Protein AF-A0A149VHJ3-F1 (afdb_monomer_lite)

Radius of gyration: 20.37 Å; chains: 1; bounding box: 46×28×52 Å

Organism: NCBI:txid178901

Foldseek 3Di:
DDDDDAQDWDWDQAPVVRDTAIWGWDFAWAADPVNLGIQHGATFTAGPPPRDGRGGDPVCVVSVVVRVVVSVDDDDDDDPPVVLVVLVVVQCVVPVPDDPSVSSVSVVVVD

Secondary structure (DSSP, 8-state):
-PPP-TT-EEEEEETTTTEEEEEEEEEEEEE-TTSS-EEEEEEEEEETTT--EEE--GGGHHHHHHHHHHHS--------HHHHHHHHHHHHHH-TT--HHHHHHHHHHH-

Structure (mmCIF, N/CA/C/O backbone):
data_AF-A0A149VHJ3-F1
#
_entry.id   AF-A0A149VHJ3-F1
#
loop_
_atom_site.group_PDB
_atom_site.id
_atom_site.type_symbol
_atom_site.label_atom_id
_atom_site.label_alt_id
_atom_site.label_comp_id
_atom_site.label_asym_id
_atom_site.label_entity_id
_atom_site.label_seq_id
_atom_site.pdbx_PDB_ins_code
_atom_site.Cartn_x
_atom_site.Cartn_y
_atom_site.Cartn_z
_atom_site.occupancy
_atom_site.B_iso_or_equiv
_atom_site.auth_seq_id
_atom_site.auth_comp_id
_atom_site.auth_asym_id
_atom_site.auth_atom_id
_atom_site.pdbx_PDB_model_num
ATOM 1 N N . MET A 1 1 ? -7.978 16.786 16.244 1.00 59.22 1 MET A N 1
ATOM 2 C CA . MET A 1 1 ? -7.519 15.465 15.761 1.00 59.22 1 MET A CA 1
ATOM 3 C C . MET A 1 1 ? -7.353 14.571 16.984 1.00 59.22 1 MET A C 1
ATOM 5 O O . MET A 1 1 ? -6.743 15.033 17.939 1.00 59.22 1 MET A O 1
ATOM 9 N N . LYS A 1 2 ? -7.968 13.383 17.028 1.00 75.00 2 LYS A N 1
ATOM 10 C CA . LYS A 1 2 ? -7.880 12.484 18.193 1.00 75.00 2 LYS A CA 1
ATOM 11 C C . LYS A 1 2 ? -6.694 11.540 17.981 1.00 75.00 2 LYS A C 1
ATOM 13 O O . LYS A 1 2 ? -6.625 10.904 16.933 1.00 75.00 2 LYS A O 1
ATOM 18 N N . LEU A 1 3 ? -5.744 11.535 18.913 1.00 80.75 3 LEU A N 1
ATOM 19 C CA . LEU A 1 3 ? -4.585 10.640 18.894 1.00 80.75 3 LEU A CA 1
ATOM 20 C C . LEU A 1 3 ? -4.983 9.349 19.615 1.00 80.75 3 LEU A C 1
ATOM 22 O O . LEU A 1 3 ? -5.557 9.431 20.699 1.00 80.75 3 LEU A O 1
ATOM 26 N N . TYR A 1 4 ? -4.705 8.198 19.012 1.00 83.88 4 TYR A N 1
ATOM 27 C CA . TYR A 1 4 ? -4.971 6.889 19.605 1.00 83.88 4 TYR A CA 1
ATOM 28 C C . TYR A 1 4 ? -3.685 6.283 20.161 1.00 83.88 4 TYR A C 1
ATOM 30 O O . TYR A 1 4 ? -2.603 6.503 19.608 1.00 83.88 4 TYR A O 1
ATOM 38 N N . GLN A 1 5 ? -3.812 5.528 21.247 1.00 85.56 5 GLN A N 1
ATOM 39 C CA . GLN A 1 5 ? -2.731 4.758 21.853 1.00 85.56 5 GLN A CA 1
ATOM 40 C C . GLN A 1 5 ? -3.004 3.248 21.758 1.00 85.56 5 GLN A C 1
ATOM 42 O O . GLN A 1 5 ? -4.155 2.829 21.613 1.00 85.56 5 GLN A O 1
ATOM 47 N N . PRO A 1 6 ? -1.961 2.404 21.839 1.00 85.50 6 PRO A N 1
ATOM 48 C CA . PRO A 1 6 ? -2.135 0.960 21.956 1.00 85.50 6 PRO A CA 1
ATOM 49 C C . PRO A 1 6 ? -3.008 0.619 23.168 1.00 85.50 6 PRO A C 1
ATOM 51 O O . PRO A 1 6 ? -2.793 1.142 24.258 1.00 85.50 6 PRO A O 1
ATOM 54 N N . GLY A 1 7 ? -3.993 -0.255 22.977 1.00 86.50 7 GLY A N 1
ATOM 55 C CA . GLY A 1 7 ? -4.973 -0.622 24.001 1.00 86.50 7 GLY A CA 1
ATOM 56 C C . GLY A 1 7 ? -6.236 0.243 24.020 1.00 86.50 7 GLY A C 1
ATOM 57 O O . GLY A 1 7 ? -7.213 -0.144 24.667 1.00 86.50 7 GLY A O 1
ATOM 58 N N . ASP A 1 8 ? -6.278 1.357 23.278 1.00 88.25 8 ASP A N 1
ATOM 59 C CA . ASP A 1 8 ? -7.512 2.125 23.123 1.00 88.25 8 ASP A CA 1
ATOM 60 C C . ASP A 1 8 ? -8.584 1.285 22.424 1.00 88.25 8 ASP A C 1
ATOM 62 O O . ASP A 1 8 ? -8.325 0.565 21.454 1.00 88.25 8 ASP A O 1
ATOM 66 N N . LYS A 1 9 ? -9.825 1.420 22.899 1.00 88.69 9 LYS A N 1
ATOM 67 C CA . LYS A 1 9 ? -10.987 0.758 22.306 1.00 88.69 9 LYS A CA 1
ATOM 68 C C . LYS A 1 9 ? -11.754 1.720 21.415 1.00 88.69 9 LYS A C 1
ATOM 70 O O . LYS A 1 9 ? -12.041 2.860 21.776 1.00 88.69 9 LYS A O 1
ATOM 75 N N . SER A 1 10 ? -12.133 1.229 20.251 1.00 86.88 10 SER A N 1
ATOM 76 C CA . SER A 1 10 ? -13.009 1.897 19.297 1.00 86.88 10 SER A CA 1
ATOM 77 C C . SER A 1 10 ? -14.127 0.949 18.869 1.00 86.88 10 SER A C 1
ATOM 79 O O . SER A 1 10 ? -14.140 -0.226 19.226 1.00 86.88 10 SER A O 1
ATOM 81 N N . ARG A 1 11 ? -15.125 1.475 18.160 1.00 87.88 11 ARG A N 1
ATOM 82 C CA . ARG A 1 11 ? -16.151 0.662 17.508 1.00 87.88 11 ARG A CA 1
ATOM 83 C C . ARG A 1 11 ? -16.053 0.902 16.015 1.00 87.88 11 ARG A C 1
ATOM 85 O O . ARG A 1 11 ? -16.063 2.056 15.590 1.00 87.88 11 ARG A O 1
ATOM 92 N N . ALA A 1 12 ? -15.969 -0.172 15.247 1.00 85.25 12 ALA A N 1
ATOM 93 C CA . ALA A 1 12 ? -15.887 -0.122 13.797 1.00 85.25 12 ALA A CA 1
ATOM 94 C C . ALA A 1 12 ? -16.682 -1.278 13.186 1.00 85.25 12 ALA A C 1
ATOM 96 O O . ALA A 1 12 ? -16.959 -2.283 13.840 1.00 85.25 12 ALA A O 1
ATOM 97 N N . VAL A 1 13 ? -17.072 -1.129 11.923 1.00 87.75 13 VAL A N 1
ATOM 98 C CA . VAL A 1 13 ? -17.707 -2.213 11.170 1.00 87.75 13 VAL A CA 1
ATOM 99 C C . VAL A 1 13 ? -16.599 -3.092 10.607 1.00 87.75 13 VAL A C 1
ATOM 101 O O . VAL A 1 13 ? -15.769 -2.615 9.838 1.00 87.75 13 VAL A O 1
ATOM 104 N N . CYS A 1 14 ? -16.563 -4.363 11.003 1.00 87.31 14 CYS A N 1
ATOM 105 C CA . CYS A 1 14 ? -15.580 -5.300 10.470 1.00 87.31 14 CYS A CA 1
ATOM 106 C C . CYS A 1 14 ? -16.038 -5.813 9.096 1.00 87.31 14 CYS A C 1
ATOM 108 O O . CYS A 1 14 ? -17.135 -6.371 9.016 1.00 87.31 14 CYS A O 1
ATOM 110 N N . PRO A 1 15 ? -15.216 -5.706 8.035 1.00 83.94 15 PRO A N 1
ATOM 111 C CA . PRO A 1 15 ? -15.569 -6.231 6.716 1.00 83.94 15 PRO A CA 1
ATOM 112 C C . PRO A 1 15 ? -15.699 -7.763 6.701 1.00 83.94 15 PRO A C 1
ATOM 114 O O . PRO A 1 15 ? -16.478 -8.294 5.920 1.00 83.94 15 PRO A O 1
ATOM 117 N N . HIS A 1 16 ? -15.003 -8.476 7.596 1.00 85.19 16 HIS A N 1
ATOM 118 C CA . HIS A 1 16 ? -15.096 -9.937 7.704 1.00 85.19 16 HIS A CA 1
ATOM 119 C C . HIS A 1 16 ? -16.333 -10.408 8.476 1.00 85.19 16 HIS A C 1
ATOM 121 O O . HIS A 1 16 ? -16.956 -11.393 8.095 1.00 85.19 16 HIS A O 1
ATOM 127 N N . CYS A 1 17 ? -16.696 -9.722 9.563 1.00 83.19 17 CYS A N 1
ATOM 128 C CA . CYS A 1 17 ? -17.842 -10.110 10.391 1.00 83.19 17 CYS A CA 1
ATOM 129 C C . CYS A 1 17 ? -19.160 -9.453 9.950 1.00 83.19 17 CYS A C 1
ATOM 131 O O . CYS A 1 17 ? -20.209 -9.804 10.484 1.00 83.19 17 CYS A O 1
ATOM 133 N N . ALA A 1 18 ? -19.105 -8.471 9.040 1.00 85.81 18 ALA A N 1
ATOM 134 C CA . ALA A 1 18 ? -20.234 -7.677 8.541 1.00 85.81 18 ALA A CA 1
ATOM 135 C C . ALA A 1 18 ? -21.109 -7.035 9.639 1.00 85.81 18 ALA A C 1
ATOM 137 O O . ALA A 1 18 ? -22.285 -6.742 9.431 1.00 85.81 18 ALA A O 1
ATOM 138 N N . LYS A 1 19 ? -20.538 -6.803 10.826 1.00 87.94 19 LYS A N 1
ATOM 139 C CA . LYS A 1 19 ? -21.233 -6.239 11.987 1.00 87.94 19 LYS A CA 1
ATOM 140 C C . LYS A 1 19 ? -20.371 -5.211 12.705 1.00 87.94 19 LYS A C 1
ATOM 142 O O . LYS A 1 19 ? -19.151 -5.151 12.523 1.00 87.94 19 LYS A O 1
ATOM 147 N N . LEU A 1 20 ? -21.029 -4.392 13.520 1.00 87.50 20 LEU A N 1
ATOM 148 C CA . LEU A 1 20 ? -20.374 -3.404 14.364 1.00 87.50 20 LEU A CA 1
ATOM 149 C C . LEU A 1 20 ? -19.719 -4.118 15.547 1.00 87.50 20 LEU A C 1
ATOM 151 O O . LEU A 1 20 ? -20.404 -4.674 16.403 1.00 87.50 20 LEU A O 1
ATOM 155 N N . VAL A 1 21 ? -18.391 -4.119 15.565 1.00 89.81 21 VAL A N 1
ATOM 156 C CA . VAL A 1 21 ? -17.570 -4.808 16.562 1.00 89.81 21 VAL A CA 1
ATOM 157 C C . VAL A 1 21 ? -16.774 -3.801 17.381 1.00 89.81 21 VAL A C 1
ATOM 159 O O . VAL A 1 21 ? -16.517 -2.672 16.947 1.00 89.81 21 VAL A O 1
ATOM 162 N N . THR A 1 22 ? -16.367 -4.220 18.577 1.00 90.69 22 THR A N 1
ATOM 163 C CA . THR A 1 22 ? -15.341 -3.498 19.331 1.00 90.69 22 THR A CA 1
ATOM 164 C C . THR A 1 22 ? -13.983 -3.820 18.717 1.00 90.69 22 THR A C 1
ATOM 166 O O . THR A 1 22 ? -13.694 -4.971 18.377 1.00 90.69 22 THR A O 1
ATOM 169 N N . THR A 1 23 ? -13.185 -2.781 18.512 1.00 89.56 23 THR A N 1
ATOM 170 C CA . THR A 1 23 ? -11.837 -2.873 17.971 1.00 89.56 23 THR A CA 1
ATOM 171 C C . THR A 1 23 ? -10.838 -2.324 18.970 1.00 89.56 23 THR A C 1
ATOM 173 O O . THR A 1 23 ? -11.037 -1.236 19.513 1.00 89.56 23 THR A O 1
ATOM 176 N N . THR A 1 24 ? -9.742 -3.042 19.170 1.00 91.50 24 THR A N 1
ATOM 177 C CA . THR A 1 24 ? -8.635 -2.609 20.022 1.00 91.50 24 THR A CA 1
ATOM 178 C C . THR A 1 24 ? -7.476 -2.145 19.148 1.00 91.50 24 THR A C 1
ATOM 180 O O . THR A 1 24 ? -7.098 -2.827 18.193 1.00 91.50 24 THR A O 1
ATOM 183 N N . PHE A 1 25 ? -6.914 -0.972 19.443 1.00 90.19 25 PHE A N 1
ATOM 184 C CA . PHE A 1 25 ? -5.730 -0.489 18.739 1.00 90.19 25 PHE A CA 1
ATOM 185 C C . PHE A 1 25 ? -4.491 -1.266 19.182 1.00 90.19 25 PHE A C 1
ATOM 187 O O . PHE A 1 25 ? -4.188 -1.334 20.371 1.00 90.19 25 PHE A O 1
ATOM 194 N N . ASN A 1 26 ? -3.760 -1.842 18.232 1.00 89.06 26 ASN A N 1
ATOM 195 C CA . ASN A 1 26 ? -2.513 -2.550 18.491 1.00 89.06 26 ASN A CA 1
ATOM 196 C C . ASN A 1 26 ? -1.536 -2.388 17.321 1.00 89.06 26 ASN A C 1
ATOM 198 O O . ASN A 1 26 ? -1.952 -2.159 16.182 1.00 89.06 26 ASN A O 1
ATOM 202 N N . TYR A 1 27 ? -0.243 -2.516 17.602 1.00 88.44 27 TYR A N 1
ATOM 203 C CA . TYR A 1 27 ? 0.785 -2.532 16.570 1.00 88.44 27 TYR A CA 1
ATOM 204 C C . TYR A 1 27 ? 0.786 -3.876 15.848 1.00 88.44 27 TYR A C 1
ATOM 206 O O . TYR A 1 27 ? 0.808 -4.936 16.478 1.00 88.44 27 TYR A O 1
ATOM 214 N N . ARG A 1 28 ? 0.721 -3.830 14.518 1.00 85.12 28 ARG A N 1
ATOM 215 C CA . ARG A 1 28 ? 0.795 -5.010 13.660 1.00 85.12 28 ARG A CA 1
ATOM 216 C C . ARG A 1 28 ? 1.484 -4.702 12.346 1.00 85.12 28 ARG A C 1
ATOM 218 O O . ARG A 1 28 ? 1.454 -3.577 11.850 1.00 85.12 28 ARG A O 1
ATOM 225 N N . ASP A 1 29 ? 2.012 -5.766 11.764 1.00 85.50 29 ASP A N 1
ATOM 226 C CA . ASP A 1 29 ? 2.495 -5.769 10.397 1.00 85.50 29 ASP A CA 1
ATOM 227 C C . ASP A 1 29 ? 1.308 -5.973 9.448 1.00 85.50 29 ASP A C 1
ATOM 229 O O . ASP A 1 29 ? 0.532 -6.921 9.602 1.00 85.50 29 ASP A O 1
ATOM 233 N N . VAL A 1 30 ? 1.149 -5.074 8.476 1.00 83.00 30 VAL A N 1
ATOM 234 C CA . VAL A 1 30 ? 0.055 -5.122 7.497 1.00 83.00 30 VAL A CA 1
ATOM 235 C C . VAL A 1 30 ? 0.636 -5.290 6.096 1.00 83.00 30 VAL A C 1
ATOM 237 O O . VAL A 1 30 ? 1.404 -4.429 5.649 1.00 83.00 30 VAL A O 1
ATOM 240 N N . PRO A 1 31 ? 0.305 -6.380 5.381 1.00 82.00 31 PRO A N 1
ATOM 241 C CA . PRO A 1 31 ? 0.699 -6.531 3.989 1.00 82.00 31 PRO A CA 1
ATOM 242 C C . PRO A 1 31 ? -0.055 -5.531 3.107 1.00 82.00 31 PRO A C 1
ATOM 244 O O . PRO A 1 31 ? -1.219 -5.216 3.357 1.00 82.00 31 PRO A O 1
ATOM 247 N N . PHE A 1 32 ? 0.606 -5.034 2.062 1.00 80.31 32 PHE A N 1
ATOM 248 C CA . PHE A 1 32 ? -0.088 -4.314 0.999 1.00 80.31 32 PHE A CA 1
ATOM 249 C C . PHE A 1 32 ? -0.953 -5.281 0.191 1.00 80.31 32 PHE A C 1
ATOM 251 O O . PHE A 1 32 ? -0.526 -6.399 -0.092 1.00 80.31 32 PHE A O 1
ATOM 258 N N . ASP A 1 33 ? -2.130 -4.820 -0.230 1.00 71.31 33 ASP A N 1
ATOM 259 C CA . ASP A 1 33 ? -3.058 -5.609 -1.053 1.00 71.31 33 ASP A CA 1
ATOM 260 C C . ASP A 1 33 ? -2.428 -6.005 -2.405 1.00 71.31 33 ASP A C 1
ATOM 262 O O . ASP A 1 33 ? -2.638 -7.101 -2.913 1.00 71.31 33 ASP A O 1
ATOM 266 N N . ASP A 1 34 ? -1.533 -5.158 -2.927 1.00 67.31 34 ASP A N 1
ATOM 267 C CA . ASP A 1 34 ? -0.788 -5.398 -4.170 1.00 67.31 34 ASP A CA 1
ATOM 268 C C . ASP A 1 34 ? 0.367 -6.415 -4.022 1.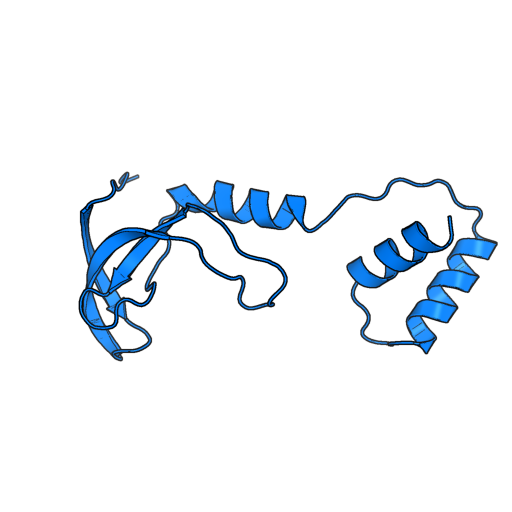00 67.31 34 ASP A C 1
ATOM 270 O O . ASP A 1 34 ? 1.122 -6.640 -4.969 1.00 67.31 34 ASP A O 1
ATOM 274 N N . GLY A 1 35 ? 0.602 -6.966 -2.823 1.00 69.12 35 GLY A N 1
ATOM 275 C CA . GLY A 1 35 ? 1.718 -7.883 -2.539 1.00 69.12 35 GLY A CA 1
ATOM 276 C C . GLY A 1 35 ? 3.117 -7.254 -2.645 1.00 69.12 35 GLY A C 1
ATOM 277 O O . GLY A 1 35 ? 4.127 -7.944 -2.517 1.00 69.12 35 GLY A O 1
ATOM 278 N N . SER A 1 36 ? 3.201 -5.9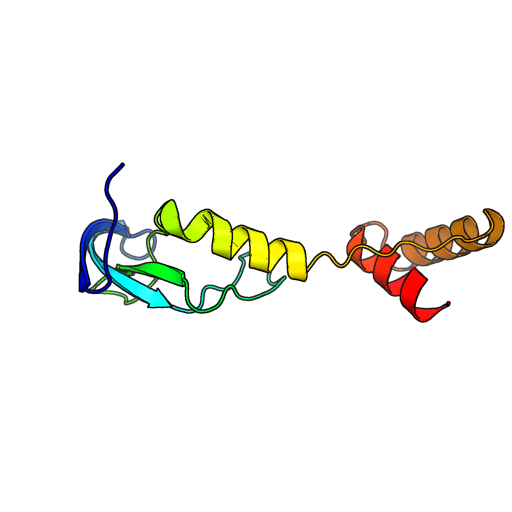38 -2.859 1.00 65.38 36 SER A N 1
ATOM 279 C CA . SER A 1 36 ? 4.445 -5.198 -3.108 1.00 65.38 36 SER A CA 1
ATOM 280 C C . SER A 1 36 ? 5.347 -5.041 -1.877 1.00 65.38 36 SER A C 1
ATOM 282 O O . SER A 1 36 ? 6.511 -4.663 -2.029 1.00 65.38 36 SER A O 1
ATOM 284 N N . GLY A 1 37 ? 4.832 -5.353 -0.682 1.00 75.12 37 GLY A N 1
ATOM 285 C CA . GLY A 1 37 ? 5.561 -5.307 0.582 1.00 75.12 37 GLY A CA 1
ATOM 286 C C . GLY A 1 37 ? 4.662 -5.455 1.813 1.00 75.12 37 GLY A C 1
ATOM 287 O O . GLY A 1 37 ? 3.453 -5.672 1.718 1.00 75.12 37 GLY A O 1
ATOM 288 N N . THR A 1 38 ? 5.264 -5.312 2.991 1.00 81.31 38 THR A N 1
ATOM 289 C CA . THR A 1 38 ? 4.571 -5.318 4.286 1.00 81.31 38 THR A CA 1
ATOM 290 C C . THR A 1 38 ? 5.010 -4.101 5.080 1.00 81.31 38 THR A C 1
ATOM 292 O O . THR A 1 38 ? 6.209 -3.884 5.265 1.00 81.31 38 THR A O 1
ATOM 295 N N . VAL A 1 39 ? 4.049 -3.308 5.548 1.00 82.19 39 VAL A N 1
ATOM 296 C CA . VAL A 1 39 ? 4.321 -2.194 6.456 1.00 82.19 39 VAL A CA 1
ATOM 297 C C . VAL A 1 39 ? 4.445 -2.771 7.853 1.00 82.19 39 VAL A C 1
ATOM 299 O O . VAL A 1 39 ? 3.494 -3.373 8.350 1.00 82.19 39 VAL A O 1
ATOM 302 N N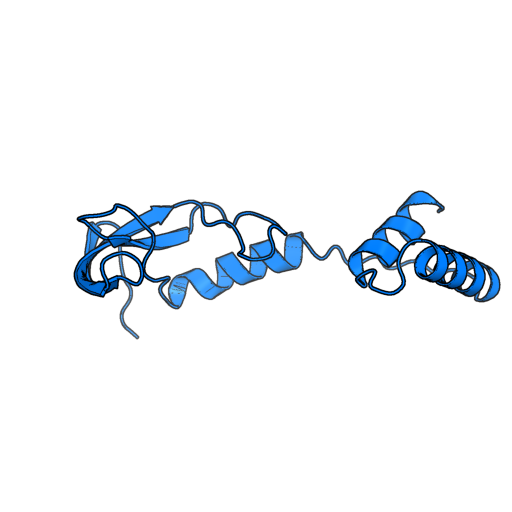 . ARG A 1 40 ? 5.622 -2.623 8.459 1.00 84.94 40 ARG A N 1
ATOM 303 C CA . ARG A 1 40 ? 5.896 -3.149 9.795 1.00 84.94 40 ARG A CA 1
ATOM 304 C C . ARG A 1 40 ? 5.539 -2.140 10.873 1.00 84.94 40 ARG A C 1
ATOM 306 O O . ARG A 1 40 ? 5.687 -0.940 10.651 1.00 84.94 40 ARG A O 1
ATOM 313 N N . ASP A 1 41 ? 5.123 -2.656 12.023 1.00 84.88 41 ASP A N 1
ATOM 314 C CA . ASP A 1 41 ? 4.956 -1.897 13.266 1.00 84.88 41 ASP A CA 1
ATOM 315 C C . ASP A 1 41 ? 4.067 -0.645 13.126 1.00 84.88 41 ASP A C 1
ATOM 317 O O . ASP A 1 41 ? 4.422 0.464 13.529 1.00 84.88 41 ASP A O 1
ATOM 321 N N . ILE A 1 42 ? 2.881 -0.805 12.523 1.00 87.38 42 ILE A N 1
ATOM 322 C CA . ILE A 1 42 ? 1.894 0.278 12.434 1.00 87.38 42 ILE A CA 1
ATOM 323 C C . ILE A 1 42 ? 0.734 0.072 13.394 1.00 87.38 42 ILE A C 1
ATOM 325 O O . ILE A 1 42 ? 0.275 -1.046 13.623 1.00 87.38 42 ILE A O 1
ATOM 329 N N . LEU A 1 43 ? 0.238 1.177 13.950 1.00 88.88 43 LEU A N 1
ATOM 330 C CA . LEU A 1 43 ? -0.943 1.164 14.798 1.00 88.88 43 LEU A CA 1
ATOM 331 C C . LEU A 1 43 ? -2.155 0.801 13.939 1.00 88.88 43 LEU A C 1
ATOM 333 O O . LEU A 1 43 ? -2.434 1.449 12.936 1.00 88.88 43 LEU A O 1
ATOM 337 N N . THR A 1 44 ? -2.890 -0.228 14.337 1.00 89.88 44 THR A N 1
ATOM 338 C CA . THR A 1 44 ? -4.063 -0.721 13.611 1.00 89.88 44 THR A CA 1
ATOM 339 C C . THR A 1 44 ? -5.199 -1.018 14.570 1.00 89.88 44 THR A C 1
ATOM 341 O O . THR A 1 44 ? -4.976 -1.446 15.697 1.00 89.88 44 THR A O 1
ATOM 344 N N . ALA A 1 45 ? -6.433 -0.789 14.135 1.00 89.62 45 ALA A N 1
ATOM 345 C CA . ALA A 1 45 ? -7.622 -1.220 14.851 1.00 89.62 45 ALA A CA 1
ATOM 346 C C . ALA A 1 45 ? -7.895 -2.689 14.508 1.00 89.62 45 ALA A C 1
ATOM 348 O O . ALA A 1 45 ? -8.221 -3.009 13.363 1.00 89.62 45 ALA A O 1
ATOM 349 N N . VAL A 1 46 ? -7.761 -3.577 15.491 1.00 89.19 46 VAL A N 1
ATOM 350 C CA . VAL A 1 46 ? -7.974 -5.022 15.346 1.00 89.19 46 VAL A CA 1
ATOM 351 C C . VAL A 1 46 ? -9.343 -5.389 15.905 1.00 89.19 46 VAL A C 1
ATOM 353 O O . VAL A 1 46 ? -9.715 -4.916 16.973 1.00 89.19 46 VAL A O 1
ATOM 356 N N . CYS A 1 47 ? -10.107 -6.215 15.193 1.00 89.81 47 CYS A N 1
ATOM 357 C CA . CYS A 1 47 ? -11.372 -6.744 15.696 1.00 89.81 47 CYS A CA 1
ATOM 358 C C . CYS A 1 47 ? -11.135 -7.716 16.853 1.00 89.81 47 CYS A C 1
ATOM 360 O O . CYS A 1 47 ? -10.382 -8.675 16.696 1.00 89.81 47 CYS A O 1
ATOM 362 N N . ASP A 1 48 ? -11.839 -7.526 17.969 1.00 87.88 48 ASP A N 1
ATOM 363 C CA . ASP A 1 48 ? -11.725 -8.415 19.132 1.00 87.88 48 ASP A CA 1
ATOM 364 C C . ASP A 1 48 ? -12.295 -9.830 18.872 1.00 87.88 48 ASP A C 1
ATOM 366 O O . ASP A 1 48 ? -12.006 -10.755 19.624 1.00 87.88 48 ASP A O 1
ATOM 370 N N . GLU A 1 49 ? -13.095 -10.024 17.814 1.00 87.62 49 GLU A N 1
ATOM 371 C CA . GLU A 1 49 ? -13.721 -11.317 17.501 1.00 87.62 49 GLU A CA 1
ATOM 372 C C . GLU A 1 49 ? -12.945 -12.153 16.478 1.00 87.62 49 GLU A C 1
ATOM 374 O O . GLU A 1 49 ? -12.704 -13.336 16.703 1.00 87.62 49 GLU A O 1
ATOM 379 N N . CYS A 1 50 ? -12.571 -11.566 15.336 1.00 86.12 50 CYS A N 1
ATOM 380 C CA . CYS A 1 50 ? -11.874 -12.283 14.263 1.00 86.12 50 CYS A CA 1
ATOM 381 C C . CYS A 1 50 ? -10.361 -12.041 14.259 1.00 86.12 50 CYS A C 1
ATOM 383 O O . CYS A 1 50 ? -9.631 -12.667 13.496 1.00 86.12 50 CYS A O 1
ATOM 385 N N . ALA A 1 51 ? -9.876 -11.126 15.103 1.00 84.75 51 ALA A N 1
ATOM 386 C CA . ALA A 1 51 ? -8.483 -10.708 15.152 1.00 84.75 51 ALA A CA 1
ATOM 387 C C . ALA A 1 51 ? -7.928 -10.186 13.810 1.00 84.75 51 ALA A C 1
ATOM 389 O O . ALA A 1 51 ? -6.709 -10.084 13.670 1.00 84.75 51 ALA A O 1
ATOM 390 N N . GLN A 1 52 ? -8.766 -9.822 12.830 1.00 85.94 52 GLN A N 1
ATOM 391 C CA . GLN A 1 52 ? -8.331 -9.113 11.622 1.00 85.94 52 GLN A CA 1
AT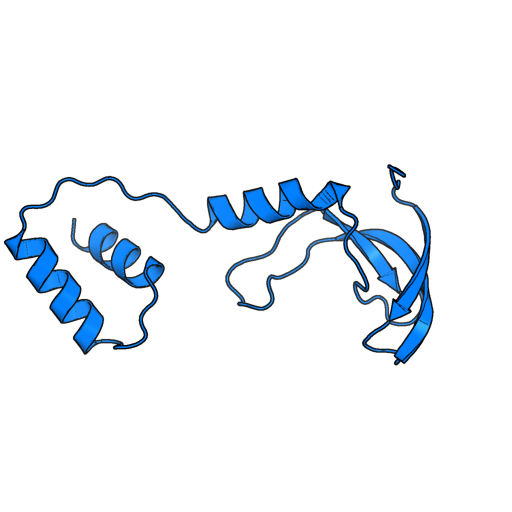OM 392 C C . GLN A 1 52 ? -8.203 -7.604 11.850 1.00 85.94 52 GLN A C 1
ATOM 394 O O . GLN A 1 52 ? -8.887 -7.012 12.688 1.00 85.94 52 GLN A O 1
ATOM 399 N N . VA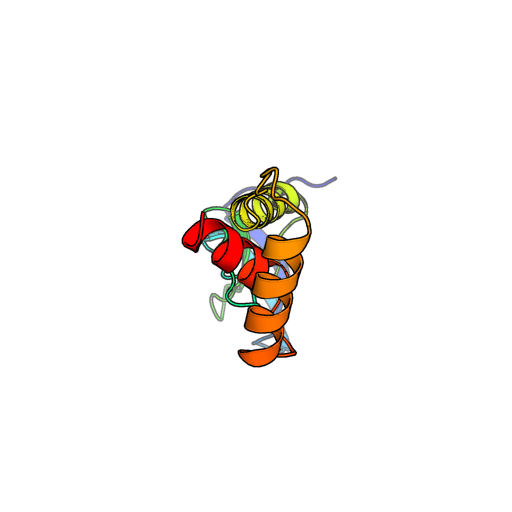L A 1 53 ? -7.330 -6.981 11.055 1.00 86.88 53 VAL A N 1
ATOM 400 C CA . VAL A 1 53 ? -7.203 -5.524 10.968 1.00 86.88 53 VAL A CA 1
ATOM 401 C C . VAL A 1 53 ? -8.439 -4.964 10.268 1.00 86.88 53 VAL A C 1
ATOM 403 O O . VAL A 1 53 ? -8.763 -5.361 9.154 1.00 86.88 53 VAL A O 1
ATOM 406 N N . VAL A 1 54 ? -9.139 -4.055 10.939 1.00 87.06 54 VAL A N 1
ATOM 407 C CA . VAL A 1 54 ? -10.378 -3.430 10.454 1.00 87.06 54 VAL A CA 1
ATOM 408 C C . VAL A 1 54 ? -10.117 -2.033 9.909 1.00 87.06 54 VAL A C 1
ATOM 410 O O . VAL A 1 54 ? -10.720 -1.636 8.917 1.00 87.06 54 VAL A O 1
ATOM 413 N N . ALA A 1 55 ? -9.234 -1.273 10.557 1.00 84.88 55 ALA A N 1
ATOM 414 C CA . ALA A 1 55 ? -8.926 0.092 10.155 1.00 84.88 55 ALA A CA 1
ATOM 415 C C . ALA A 1 55 ? -7.502 0.490 10.551 1.00 84.88 55 ALA A C 1
ATOM 417 O O . ALA A 1 55 ? -6.934 -0.044 11.503 1.00 84.88 55 ALA A O 1
ATOM 418 N N . VAL A 1 56 ? -6.951 1.480 9.852 1.00 86.88 56 VAL A N 1
ATOM 419 C CA . VAL A 1 56 ? -5.677 2.117 10.197 1.00 86.88 56 VAL A CA 1
ATOM 420 C C . VAL A 1 56 ? -5.948 3.598 10.492 1.00 86.88 56 VAL A C 1
ATOM 422 O O . VAL A 1 56 ? -6.568 4.272 9.667 1.00 86.88 56 VAL A O 1
ATOM 425 N N . PRO A 1 57 ? -5.547 4.129 11.660 1.00 85.75 57 PRO A N 1
ATOM 426 C CA . PRO A 1 57 ? -5.736 5.532 11.987 1.00 85.75 57 PRO A CA 1
ATOM 427 C C . PRO A 1 57 ? -4.840 6.426 11.121 1.00 85.75 57 PRO A C 1
ATOM 429 O O . PRO A 1 57 ? -3.733 6.052 10.732 1.00 85.75 57 PRO A O 1
ATOM 432 N N . ALA A 1 58 ? -5.278 7.669 10.902 1.00 82.31 58 ALA A N 1
ATOM 433 C CA . ALA A 1 58 ? -4.549 8.651 10.093 1.00 82.31 58 ALA A CA 1
ATOM 434 C C . ALA A 1 58 ? -3.105 8.913 10.580 1.00 82.31 58 ALA A C 1
ATOM 436 O O . ALA A 1 58 ? -2.254 9.305 9.783 1.00 82.31 58 ALA A O 1
ATOM 437 N N . GLN A 1 59 ? -2.810 8.657 11.860 1.00 83.31 59 GLN A N 1
ATOM 438 C CA . GLN A 1 59 ? -1.469 8.774 12.447 1.00 83.31 59 GLN A CA 1
ATOM 439 C C . GLN A 1 59 ? -0.444 7.815 11.825 1.00 83.31 59 GLN A C 1
ATOM 441 O O . GLN A 1 59 ? 0.743 8.122 11.829 1.00 83.31 59 GLN A O 1
ATOM 446 N N . SER A 1 60 ? -0.882 6.677 11.282 1.00 83.44 60 SER A N 1
ATOM 447 C CA . SER A 1 60 ? 0.003 5.671 10.680 1.00 83.44 60 SER A CA 1
ATOM 448 C C . SER A 1 60 ? 0.167 5.837 9.166 1.00 83.44 60 SER A C 1
ATOM 450 O O . SER A 1 60 ? 0.980 5.146 8.557 1.00 83.44 60 SER A O 1
ATOM 452 N N . THR A 1 61 ? -0.527 6.804 8.553 1.00 82.50 61 THR A N 1
ATOM 453 C CA . THR A 1 61 ? -0.380 7.145 7.125 1.00 82.50 61 THR A CA 1
ATOM 454 C C . THR A 1 61 ? 1.070 7.463 6.719 1.00 82.50 61 THR A C 1
ATOM 456 O O . THR A 1 61 ? 1.497 6.975 5.673 1.00 82.50 61 THR A O 1
ATOM 459 N N . PRO A 1 62 ? 1.870 8.214 7.509 1.00 80.81 62 PRO A N 1
ATOM 460 C CA . PRO A 1 62 ? 3.273 8.470 7.176 1.00 80.81 62 PRO A CA 1
ATOM 461 C C . PRO A 1 62 ? 4.125 7.194 7.139 1.00 80.81 62 PRO A C 1
ATOM 463 O O . PRO A 1 62 ? 4.941 7.037 6.237 1.00 80.81 62 PRO A O 1
ATOM 466 N N . ALA A 1 63 ? 3.906 6.255 8.066 1.00 79.69 63 ALA A N 1
ATOM 467 C CA . ALA A 1 63 ? 4.624 4.979 8.092 1.00 79.69 63 ALA A CA 1
ATOM 468 C C . ALA A 1 63 ? 4.282 4.110 6.870 1.00 79.69 63 ALA A C 1
ATOM 470 O O . ALA A 1 63 ? 5.171 3.525 6.254 1.00 79.69 63 ALA A O 1
ATOM 471 N N . ILE A 1 64 ? 3.007 4.102 6.463 1.00 80.50 64 ILE A N 1
ATOM 472 C CA . ILE A 1 64 ? 2.563 3.442 5.230 1.00 80.50 64 ILE A CA 1
ATOM 473 C C . ILE A 1 64 ? 3.243 4.058 4.004 1.00 80.50 64 ILE A C 1
ATOM 475 O O . ILE A 1 64 ? 3.726 3.328 3.139 1.00 80.50 64 ILE A O 1
ATOM 479 N N . ARG A 1 65 ? 3.300 5.393 3.924 1.00 77.62 65 ARG A N 1
ATOM 480 C CA . ARG A 1 65 ? 3.962 6.092 2.819 1.00 77.62 65 ARG A CA 1
ATOM 481 C C . ARG A 1 65 ? 5.451 5.754 2.758 1.00 77.62 65 ARG A C 1
ATOM 483 O O . ARG A 1 65 ? 5.920 5.368 1.698 1.00 77.62 65 ARG A O 1
ATOM 490 N N . ASN A 1 66 ? 6.159 5.808 3.885 1.00 75.94 66 ASN A N 1
ATOM 491 C CA . ASN A 1 66 ? 7.584 5.477 3.938 1.00 75.94 66 ASN A CA 1
ATOM 492 C C . ASN A 1 66 ? 7.854 4.041 3.466 1.00 75.94 66 ASN A C 1
ATOM 494 O O . ASN A 1 66 ? 8.797 3.807 2.719 1.00 75.94 66 ASN A O 1
ATOM 498 N N . ALA A 1 67 ? 7.009 3.080 3.847 1.00 73.94 67 ALA A N 1
ATOM 499 C CA . ALA A 1 67 ? 7.142 1.703 3.380 1.00 73.94 67 ALA A CA 1
ATOM 500 C C . ALA A 1 67 ? 6.889 1.548 1.867 1.00 73.94 67 ALA A C 1
ATOM 502 O O . ALA A 1 67 ? 7.474 0.661 1.247 1.00 73.94 67 ALA A O 1
ATOM 503 N N . ARG A 1 68 ? 6.055 2.406 1.260 1.00 68.94 68 ARG A N 1
ATOM 504 C CA . ARG A 1 68 ? 5.884 2.465 -0.203 1.00 68.94 68 ARG A CA 1
ATOM 505 C C . ARG A 1 68 ? 7.068 3.135 -0.895 1.00 68.94 68 ARG A C 1
ATOM 507 O O . ARG A 1 68 ? 7.553 2.596 -1.881 1.00 68.94 68 ARG A O 1
ATOM 514 N N . ASP A 1 69 ? 7.551 4.253 -0.362 1.00 61.25 69 ASP A N 1
ATOM 515 C CA . ASP A 1 69 ? 8.666 5.007 -0.945 1.00 61.25 69 ASP A CA 1
ATOM 516 C C . ASP A 1 69 ? 9.970 4.181 -0.910 1.00 61.25 69 ASP A C 1
ATOM 518 O O . ASP A 1 69 ? 10.724 4.178 -1.875 1.00 61.25 69 ASP A O 1
ATOM 522 N N . VAL A 1 70 ? 10.200 3.376 0.138 1.00 57.84 70 VAL A N 1
ATOM 523 C CA . VAL A 1 70 ? 11.332 2.424 0.190 1.00 57.84 70 VAL A CA 1
ATOM 524 C C . VAL A 1 70 ? 11.212 1.315 -0.868 1.00 57.84 70 VAL A C 1
ATOM 526 O O . VAL A 1 70 ? 12.227 0.795 -1.333 1.00 57.84 70 VAL A O 1
ATOM 529 N N . ALA A 1 71 ? 9.994 0.941 -1.271 1.00 57.59 71 ALA A N 1
ATOM 530 C CA . ALA A 1 71 ? 9.789 -0.041 -2.334 1.00 57.59 71 ALA A CA 1
ATOM 531 C C . ALA A 1 71 ? 10.015 0.546 -3.741 1.00 57.59 71 ALA A C 1
ATOM 533 O O . ALA A 1 71 ? 10.333 -0.211 -4.665 1.00 57.59 71 ALA A O 1
ATOM 534 N N . ASP A 1 72 ? 9.873 1.864 -3.909 1.00 61.75 72 ASP A N 1
ATOM 535 C CA . ASP A 1 72 ? 10.119 2.573 -5.166 1.00 61.75 72 ASP A CA 1
ATOM 536 C C . ASP A 1 72 ? 11.506 3.225 -5.149 1.00 61.75 72 ASP A C 1
ATOM 538 O O . ASP A 1 72 ? 11.672 4.428 -4.965 1.00 61.75 72 ASP A O 1
ATOM 542 N N . ILE A 1 73 ? 12.537 2.399 -5.329 1.00 62.16 73 ILE A N 1
ATOM 543 C CA . ILE A 1 73 ? 13.916 2.881 -5.418 1.00 62.16 73 ILE A CA 1
ATOM 544 C C . ILE A 1 73 ? 14.017 3.807 -6.644 1.00 62.16 73 ILE A C 1
ATOM 546 O O . ILE A 1 73 ? 13.752 3.409 -7.788 1.00 62.16 73 ILE A O 1
ATOM 550 N N . SER A 1 74 ? 14.364 5.072 -6.413 1.00 60.81 74 SER A N 1
ATOM 551 C CA . SER A 1 74 ? 14.705 6.022 -7.469 1.00 60.81 74 SER A CA 1
ATOM 552 C C . SER A 1 74 ? 16.029 5.597 -8.104 1.00 60.81 74 SER A C 1
ATOM 554 O O . SER A 1 74 ? 17.056 5.565 -7.430 1.00 60.81 74 SER A O 1
ATOM 556 N N . LEU A 1 75 ? 15.997 5.249 -9.389 1.00 68.06 75 LEU A N 1
ATOM 557 C CA . LEU A 1 75 ? 17.182 4.928 -10.177 1.00 68.06 75 LEU A CA 1
ATOM 558 C C . LEU A 1 75 ? 17.516 6.144 -11.047 1.00 68.06 75 LEU A C 1
ATOM 560 O O . LEU A 1 75 ? 16.793 6.428 -12.000 1.00 68.06 75 LEU A O 1
ATOM 564 N N . GLU A 1 76 ? 18.581 6.865 -10.702 1.00 72.00 76 GLU A N 1
ATOM 565 C CA . GLU A 1 76 ? 19.106 7.981 -11.496 1.00 72.00 76 GLU A CA 1
ATOM 566 C C . GLU A 1 76 ? 20.354 7.512 -12.246 1.00 72.00 76 GLU A C 1
ATOM 568 O O . GLU A 1 76 ? 21.420 7.353 -11.655 1.00 72.00 76 GLU A O 1
ATOM 573 N N . VAL A 1 77 ? 20.219 7.246 -13.548 1.00 74.38 77 VAL A N 1
ATOM 574 C CA . VAL A 1 77 ? 21.330 6.800 -14.400 1.00 74.38 77 VAL A CA 1
ATOM 575 C C . VAL A 1 77 ? 21.279 7.551 -15.724 1.00 74.38 77 VAL A C 1
ATOM 577 O O . VAL A 1 77 ? 20.207 7.757 -16.291 1.00 74.38 77 VAL A O 1
ATOM 580 N N . SER A 1 78 ? 22.447 7.971 -16.211 1.00 79.12 78 SER A N 1
ATOM 581 C CA . SER A 1 78 ? 22.596 8.573 -17.534 1.00 79.12 78 SER A CA 1
ATOM 582 C C . SER A 1 78 ? 22.950 7.482 -18.536 1.00 79.12 78 SER A C 1
ATOM 584 O O . SER A 1 78 ? 24.025 6.890 -18.446 1.00 79.12 78 SER A O 1
ATOM 586 N N . ILE A 1 79 ? 22.037 7.210 -19.465 1.00 80.25 79 ILE A N 1
ATOM 587 C CA . ILE A 1 79 ? 22.174 6.166 -20.483 1.00 80.25 79 ILE A CA 1
ATOM 588 C C . ILE A 1 79 ? 21.966 6.819 -21.855 1.00 80.25 79 ILE A C 1
ATOM 590 O O . ILE A 1 79 ? 21.003 7.578 -22.017 1.00 80.25 79 ILE A O 1
ATOM 594 N N . PRO A 1 80 ? 22.837 6.562 -22.842 1.00 87.62 80 PRO A N 1
ATOM 595 C CA . PRO A 1 80 ? 22.575 6.931 -24.226 1.00 87.62 80 PRO A CA 1
ATOM 596 C C . PRO A 1 80 ? 21.213 6.421 -24.733 1.00 87.62 80 PRO A C 1
ATOM 598 O O . PRO A 1 80 ? 20.769 5.311 -24.441 1.00 87.62 80 PRO A O 1
ATOM 601 N N . ALA A 1 81 ? 20.541 7.249 -25.539 1.00 85.38 81 ALA A N 1
ATOM 602 C CA . ALA A 1 81 ? 19.199 6.956 -26.049 1.00 85.38 81 ALA A CA 1
ATOM 603 C C . ALA A 1 81 ? 19.058 5.578 -26.742 1.00 85.38 81 ALA A C 1
ATOM 605 O O . ALA A 1 81 ? 18.062 4.903 -26.478 1.00 85.38 81 ALA A O 1
ATOM 606 N N . PRO A 1 82 ? 20.031 5.100 -27.549 1.00 88.19 82 PRO A N 1
ATOM 607 C CA . PRO A 1 82 ? 19.903 3.807 -28.220 1.00 88.19 82 PRO A CA 1
ATOM 608 C C . PRO A 1 82 ? 19.790 2.617 -27.261 1.00 88.19 82 PRO A C 1
ATOM 610 O O . PRO A 1 82 ? 19.037 1.685 -27.535 1.00 88.19 82 PRO A O 1
ATOM 613 N N . GLU A 1 83 ? 20.503 2.621 -26.128 1.00 83.56 83 GLU A N 1
ATOM 614 C CA . GLU A 1 83 ? 20.406 1.503 -25.181 1.00 83.56 83 GLU A CA 1
ATOM 615 C C . GLU A 1 83 ? 19.084 1.531 -24.409 1.00 83.56 83 GLU A C 1
ATOM 617 O O . GLU A 1 83 ? 18.510 0.473 -24.144 1.00 83.56 83 GLU A O 1
ATOM 622 N N . VAL A 1 84 ? 18.554 2.726 -24.115 1.00 84.88 84 VAL A N 1
ATOM 623 C CA . VAL A 1 84 ? 17.223 2.877 -23.507 1.00 84.88 84 VAL A CA 1
ATOM 624 C C . VAL A 1 84 ? 16.153 2.276 -24.411 1.00 84.88 84 VAL A C 1
ATOM 626 O O . VAL A 1 84 ? 15.336 1.490 -23.940 1.00 84.88 84 VAL A O 1
ATOM 629 N N . GLU A 1 85 ? 16.190 2.582 -25.708 1.00 87.06 85 GLU A N 1
ATOM 630 C CA . GLU A 1 85 ? 15.231 2.065 -26.689 1.00 87.06 85 GLU A CA 1
ATOM 631 C C . GLU A 1 85 ? 15.274 0.533 -26.802 1.00 87.06 85 GLU A C 1
ATOM 633 O O . GLU A 1 85 ? 14.224 -0.114 -26.843 1.00 87.06 85 GLU A O 1
ATOM 638 N N . ILE A 1 86 ? 16.471 -0.065 -26.801 1.00 87.81 86 ILE A N 1
ATOM 639 C CA . ILE A 1 86 ? 16.640 -1.526 -26.859 1.00 87.81 86 ILE A CA 1
ATOM 640 C C . ILE A 1 86 ? 16.070 -2.193 -25.601 1.00 87.81 86 ILE A C 1
ATOM 642 O O . ILE A 1 86 ? 15.361 -3.198 -25.703 1.00 87.81 86 ILE A O 1
ATOM 646 N N . LEU A 1 87 ? 16.358 -1.645 -24.417 1.00 84.88 87 LEU A N 1
ATOM 647 C CA . LEU A 1 87 ? 15.888 -2.199 -23.144 1.00 84.88 87 LEU A CA 1
ATOM 648 C C . LEU A 1 87 ? 14.374 -2.021 -22.966 1.00 84.88 87 LEU A C 1
ATOM 650 O O . LEU A 1 87 ? 13.711 -2.950 -22.501 1.00 84.88 87 LEU A O 1
ATOM 654 N N . ASP A 1 88 ? 13.800 -0.896 -23.401 1.00 84.44 88 ASP A N 1
ATOM 655 C CA . ASP A 1 88 ? 12.345 -0.692 -23.393 1.00 84.44 88 ASP A CA 1
ATOM 656 C C . ASP A 1 88 ? 11.647 -1.650 -24.377 1.00 84.44 88 ASP A C 1
ATOM 658 O O . ASP A 1 88 ? 10.625 -2.255 -24.037 1.00 84.44 88 ASP A O 1
ATOM 662 N N . ALA A 1 89 ? 12.222 -1.871 -25.567 1.00 86.62 89 ALA A N 1
ATOM 663 C CA . ALA A 1 89 ? 11.712 -2.849 -26.529 1.00 86.62 89 ALA A CA 1
ATOM 664 C C . ALA A 1 89 ? 11.778 -4.287 -25.985 1.00 86.62 89 ALA A C 1
ATOM 666 O O . ALA A 1 89 ? 10.836 -5.068 -26.165 1.00 86.62 89 ALA A O 1
ATOM 667 N N . ALA A 1 90 ? 12.861 -4.642 -25.288 1.00 85.88 90 ALA A N 1
ATOM 668 C CA . ALA A 1 90 ? 13.001 -5.934 -24.626 1.00 85.88 90 ALA A CA 1
ATOM 669 C C . ALA A 1 90 ? 11.975 -6.105 -23.495 1.00 85.88 90 ALA A C 1
ATOM 671 O O . ALA A 1 90 ? 11.298 -7.133 -23.437 1.00 85.88 90 ALA A O 1
ATOM 672 N N . ALA A 1 91 ? 11.797 -5.089 -22.645 1.00 85.38 91 ALA A N 1
ATOM 673 C CA . ALA A 1 91 ? 10.815 -5.104 -21.564 1.00 85.38 91 ALA A CA 1
ATOM 674 C C . ALA A 1 91 ? 9.384 -5.279 -22.098 1.00 85.38 91 ALA A C 1
ATOM 676 O O . ALA A 1 91 ? 8.645 -6.129 -21.600 1.00 85.38 91 ALA A O 1
ATOM 677 N N . TYR A 1 92 ? 9.022 -4.547 -23.159 1.00 85.44 92 TYR A N 1
ATOM 678 C CA . TYR A 1 92 ? 7.717 -4.671 -23.814 1.00 85.44 92 TYR A CA 1
ATOM 679 C C . TYR A 1 92 ? 7.480 -6.069 -24.401 1.00 85.44 92 TYR A C 1
ATOM 681 O O . TYR A 1 92 ? 6.363 -6.584 -24.362 1.00 85.44 92 TYR A O 1
ATOM 689 N N . ARG A 1 93 ? 8.529 -6.704 -24.939 1.00 86.19 93 ARG A N 1
ATOM 690 C CA . ARG A 1 93 ? 8.438 -8.049 -25.520 1.00 86.19 93 ARG A CA 1
ATOM 691 C C . ARG A 1 93 ? 8.274 -9.146 -24.466 1.00 86.19 93 ARG A C 1
ATOM 693 O O . ARG A 1 93 ? 7.664 -10.167 -24.772 1.00 86.19 93 ARG A O 1
ATOM 700 N N . ILE A 1 94 ? 8.817 -8.952 -23.263 1.00 84.69 94 ILE A N 1
ATOM 701 C CA . ILE A 1 94 ? 8.678 -9.890 -22.139 1.00 84.69 94 ILE A CA 1
ATOM 702 C C . ILE A 1 94 ? 7.276 -9.790 -21.537 1.00 84.69 94 ILE A C 1
ATOM 704 O O . ILE A 1 94 ? 6.598 -10.806 -21.398 1.00 84.69 94 ILE A O 1
ATOM 708 N N . ASP A 1 95 ? 6.837 -8.578 -21.198 1.00 80.12 95 ASP A N 1
ATOM 709 C CA . ASP A 1 95 ? 5.496 -8.339 -20.672 1.00 80.12 95 ASP A CA 1
ATOM 710 C C . ASP A 1 95 ? 4.993 -6.941 -21.085 1.00 80.12 95 ASP A C 1
ATOM 712 O O . ASP A 1 95 ? 5.455 -5.925 -20.558 1.00 80.12 95 ASP A O 1
ATOM 716 N N . PRO A 1 96 ? 3.992 -6.860 -21.981 1.00 77.94 96 PRO A N 1
ATOM 717 C CA . PRO A 1 96 ? 3.378 -5.594 -22.380 1.00 77.94 96 PRO A CA 1
ATOM 718 C C . PRO A 1 96 ? 2.699 -4.839 -21.227 1.00 77.94 96 PRO A C 1
ATOM 720 O O . PRO A 1 96 ? 2.414 -3.649 -21.359 1.00 77.94 96 PRO A O 1
ATOM 723 N N . ARG A 1 97 ? 2.402 -5.519 -20.111 1.00 77.00 97 ARG A N 1
ATOM 724 C CA . ARG A 1 97 ? 1.813 -4.948 -18.891 1.00 77.00 97 ARG A CA 1
ATOM 725 C C . ARG A 1 97 ? 2.848 -4.693 -17.796 1.00 77.00 97 ARG A C 1
ATOM 727 O O . ARG A 1 97 ? 2.464 -4.326 -16.684 1.00 77.00 97 ARG A O 1
ATOM 734 N N . ALA A 1 98 ? 4.137 -4.851 -18.096 1.00 67.81 98 ALA A N 1
ATOM 735 C CA . ALA A 1 98 ? 5.204 -4.604 -17.143 1.00 67.81 98 ALA A CA 1
ATOM 736 C C . ALA A 1 98 ? 5.102 -3.193 -16.545 1.00 67.81 98 ALA A C 1
ATOM 738 O O . ALA A 1 98 ? 5.068 -2.180 -17.251 1.00 67.81 98 ALA A O 1
ATOM 739 N N . THR A 1 99 ? 5.086 -3.134 -15.215 1.00 70.69 99 THR A N 1
ATOM 740 C CA . THR A 1 99 ? 5.080 -1.876 -14.464 1.00 70.69 99 THR A CA 1
ATOM 741 C C . THR A 1 99 ? 6.425 -1.157 -14.584 1.00 70.69 99 THR A C 1
ATOM 743 O O . THR A 1 99 ? 7.464 -1.762 -14.857 1.00 70.69 99 THR A O 1
ATOM 746 N N . THR A 1 100 ? 6.437 0.151 -14.313 1.00 71.19 100 THR A N 1
ATOM 747 C CA . THR A 1 100 ? 7.649 0.993 -14.311 1.00 71.19 100 THR A CA 1
ATOM 748 C C . THR A 1 100 ? 8.763 0.420 -13.426 1.00 71.19 100 THR A C 1
ATOM 750 O O . THR A 1 100 ? 9.943 0.579 -13.727 1.00 71.19 100 THR A O 1
ATOM 753 N N . ARG A 1 101 ? 8.396 -0.314 -12.365 1.00 71.19 101 ARG A N 1
ATOM 754 C CA . ARG A 1 101 ? 9.328 -1.026 -11.482 1.00 71.19 101 ARG A CA 1
ATOM 755 C C . ARG A 1 101 ? 10.130 -2.099 -12.220 1.00 71.19 101 ARG A C 1
ATOM 757 O O . ARG A 1 101 ? 11.340 -2.161 -12.044 1.00 71.19 101 ARG A O 1
ATOM 764 N N . PHE A 1 102 ? 9.484 -2.907 -13.061 1.00 76.12 102 PHE A N 1
ATOM 765 C CA . PHE A 1 102 ? 10.166 -3.951 -13.832 1.00 76.12 102 PHE A CA 1
ATOM 766 C C . PHE A 1 102 ? 11.184 -3.348 -14.803 1.00 76.12 102 PHE A C 1
ATOM 768 O O . PHE A 1 102 ? 12.313 -3.824 -14.880 1.00 76.12 102 PHE A O 1
ATOM 775 N N . ARG A 1 103 ? 10.825 -2.240 -15.467 1.00 76.19 103 ARG A N 1
ATOM 776 C CA . ARG A 1 103 ? 11.751 -1.504 -16.340 1.00 76.19 103 ARG A CA 1
ATOM 777 C C . ARG A 1 103 ? 12.970 -0.997 -15.573 1.00 76.19 103 ARG A C 1
ATOM 779 O O . ARG A 1 103 ? 14.089 -1.249 -15.998 1.00 76.19 103 ARG A O 1
ATOM 786 N N . LYS A 1 104 ? 12.770 -0.358 -14.411 1.00 76.12 104 LYS A N 1
ATOM 787 C CA . LYS A 1 104 ? 13.872 0.083 -13.532 1.00 76.12 104 LYS A CA 1
ATOM 788 C C . LYS A 1 104 ? 14.785 -1.079 -13.131 1.00 76.12 104 LYS A C 1
ATOM 790 O O . LYS A 1 104 ? 16.000 -0.937 -13.184 1.00 76.12 104 LYS A O 1
ATOM 795 N N . SER A 1 105 ? 14.221 -2.227 -12.754 1.00 76.56 105 SER A N 1
ATOM 796 C CA . SER A 1 105 ? 15.012 -3.415 -12.411 1.00 76.56 105 SER A CA 1
ATOM 797 C C . SER A 1 105 ? 15.811 -3.951 -13.598 1.00 76.56 105 SER A C 1
ATOM 799 O O . SER A 1 105 ? 16.939 -4.392 -13.415 1.00 76.56 105 SER A O 1
ATOM 801 N N . LEU A 1 106 ? 15.250 -3.887 -14.807 1.00 80.00 106 LEU A N 1
ATOM 802 C CA . LEU A 1 106 ? 15.920 -4.315 -16.031 1.00 80.00 106 LEU A CA 1
ATOM 803 C C . LEU A 1 106 ? 17.073 -3.366 -16.395 1.00 80.00 106 LEU A C 1
ATOM 805 O O . LEU A 1 106 ? 18.170 -3.835 -16.687 1.00 80.00 106 LEU A O 1
ATOM 809 N N . PHE A 1 107 ? 16.868 -2.050 -16.265 1.00 80.44 107 PHE A N 1
ATOM 810 C CA . PHE A 1 107 ? 17.942 -1.058 -16.386 1.00 80.44 107 PHE A CA 1
ATOM 811 C C . PHE A 1 107 ? 19.059 -1.286 -15.361 1.00 80.44 107 PHE A C 1
ATOM 813 O O . PHE A 1 107 ? 20.224 -1.280 -15.732 1.00 80.44 107 PHE A O 1
ATOM 820 N N . ALA A 1 108 ? 18.719 -1.544 -14.096 1.00 77.81 108 ALA A N 1
ATOM 821 C CA . ALA A 1 108 ? 19.703 -1.774 -13.037 1.00 77.81 108 ALA A CA 1
ATOM 822 C C . ALA A 1 108 ? 20.466 -3.108 -13.152 1.00 77.81 108 ALA A C 1
ATOM 824 O O . ALA A 1 108 ? 21.489 -3.265 -12.501 1.00 77.81 108 ALA A O 1
ATOM 825 N N . TYR A 1 109 ? 19.955 -4.090 -13.904 1.00 78.69 109 TYR A N 1
ATOM 826 C CA . TYR A 1 109 ? 20.621 -5.387 -14.083 1.00 78.69 109 TYR A CA 1
ATOM 827 C C . TYR A 1 109 ? 21.635 -5.382 -15.235 1.00 78.69 109 TYR A C 1
ATOM 829 O O . TYR A 1 109 ? 22.63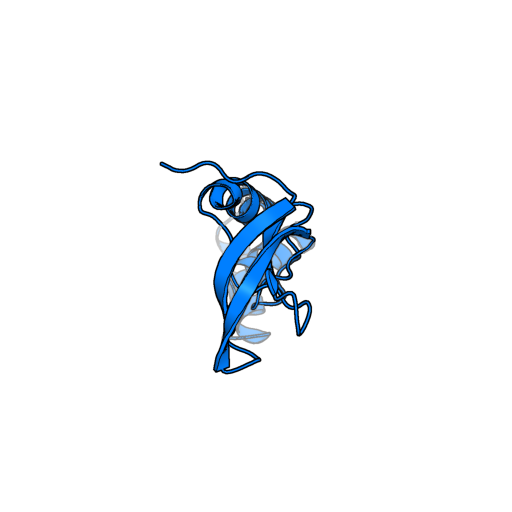3 -6.094 -15.177 1.00 78.69 109 TYR A O 1
ATOM 837 N N . TYR A 1 110 ? 21.349 -4.630 -16.301 1.00 74.94 110 TYR A N 1
ATOM 838 C CA . TYR A 1 110 ? 22.171 -4.597 -17.516 1.00 74.94 110 TYR A CA 1
ATOM 839 C C . TYR A 1 110 ? 23.255 -3.504 -17.518 1.00 74.94 110 TYR A C 1
ATOM 841 O O . TYR A 1 110 ? 24.103 -3.517 -18.412 1.00 74.94 110 TYR A O 1
ATOM 849 N N . LEU A 1 111 ? 23.227 -2.591 -16.544 1.00 67.00 111 LEU A N 1
ATOM 850 C CA . LEU A 1 111 ? 24.236 -1.554 -16.283 1.00 67.00 111 LEU A CA 1
ATOM 851 C C . LEU A 1 111 ? 25.087 -1.937 -15.071 1.00 67.00 111 LEU A C 1
ATOM 853 O O . LEU A 1 111 ? 26.310 -1.684 -15.123 1.00 67.00 111 LEU A O 1
#

pLDDT: mean 80.89, std 8.19, range [57.59, 91.5]

Sequence (111 aa):
MKLYQPGDKSRAVCPHCAKLVTTTFNYRDVPFDDGSGTVRDILTAVCDECAQVVAVPAQSTPAIRNARDVADISLEVSIPAPEVEILDAAAYRIDPRATTRFRKSLFAYYL